Protein AF-A0A2G9TR35-F1 (afdb_monomer_lite)

InterPro domains:
  IPR013057 Amino acid transporter, transmembrane domain [PF01490] (3-102)

Sequence (174 aa):
MGVMYGPVCIMGYLTYHDSIRDSIIPSIQTVWIQQAINILITVHCILTLTIVFNPLNQELEDLFHCPHHFGWQRALIRTVTMLAVAFVAESIPNFGPLLDLFVFGLIGGAAATFSAIVELTSTNFLLPCYVSPFVNKKHPNDNGASVYCCGPYQNLTHNGLINQCVPMPSKPFY

Secondary structure (DSSP, 8-state):
-HHHHHHHHHHHHHHHTT---SSSGGG-S-HHHHHHHHHHHHHHHHHHHHHHHHHHHHHHHHHTT--SS--HHHHHHHHHHHHHHHHHHHH---HHHHHHHHHHHHHHHHHHHHHHHHHHHHS--PPPGGGTTT-----TT-SS------STT----STT-TT---PPPS-S--

Foldseek 3Di:
DCVVVVVVVVVLCVVQVPQDDLDSLVSDPDPVVSVVVVVVVVVVCVVVVVVVVPVVLVVVCVVVVPPPDPDVVSVVSSVVVVVVVVVVVVVPPDPVVVVVVVVVVVVVVVVVVVVVVCVVVVDDPQPPPVCVVPDPDDDPDDPDDAHDQDDPVSADDDPNDGDGHDDDPPPPDD

pLDDT: mean 71.37, std 17.02, range [37.38, 94.0]

Organism: Teladorsagia circumcincta (NCBI:txid45464)

Structure (mmCIF, N/CA/C/O backbone):
data_AF-A0A2G9TR35-F1
#
_entry.id   AF-A0A2G9TR35-F1
#
loop_
_atom_site.group_PDB
_atom_site.id
_atom_site.type_symbol
_atom_site.label_atom_id
_atom_site.label_alt_id
_atom_site.label_comp_id
_atom_site.label_asym_id
_atom_site.label_entity_id
_atom_site.label_seq_id
_atom_site.pdbx_PDB_ins_code
_atom_site.Cartn_x
_atom_site.Cartn_y
_atom_site.Cartn_z
_atom_site.occupancy
_atom_site.B_iso_or_equiv
_atom_site.auth_seq_id
_atom_site.auth_comp_id
_atom_site.auth_asym_id
_atom_site.auth_atom_id
_atom_site.pdbx_PDB_model_num
ATOM 1 N N . MET A 1 1 ? 12.700 10.542 -1.692 1.00 58.53 1 MET A N 1
ATOM 2 C CA . MET A 1 1 ? 12.365 9.725 -2.880 1.00 58.53 1 MET A CA 1
ATOM 3 C C . MET A 1 1 ? 12.900 10.323 -4.182 1.00 58.53 1 MET A C 1
ATOM 5 O O . MET A 1 1 ? 13.649 9.629 -4.851 1.00 58.53 1 MET A O 1
ATOM 9 N N . GLY A 1 2 ? 12.627 11.591 -4.528 1.00 65.50 2 GLY A N 1
ATOM 10 C CA . GLY A 1 2 ? 13.029 12.168 -5.831 1.00 65.50 2 GLY A CA 1
ATOM 11 C C . GLY A 1 2 ? 14.521 12.070 -6.199 1.00 65.50 2 GLY A C 1
ATOM 12 O O . GLY A 1 2 ? 14.847 11.817 -7.353 1.00 65.50 2 GLY A O 1
ATOM 13 N N . VAL A 1 3 ? 15.427 12.165 -5.218 1.00 78.81 3 VAL A N 1
ATOM 14 C CA . VAL A 1 3 ? 16.885 12.073 -5.446 1.00 78.81 3 VAL A CA 1
ATOM 15 C C . VAL A 1 3 ? 17.341 10.661 -5.849 1.00 78.81 3 VAL A C 1
ATOM 17 O O . VAL A 1 3 ? 18.335 10.524 -6.550 1.00 78.81 3 VAL A O 1
ATOM 20 N N . MET A 1 4 ? 16.614 9.609 -5.448 1.00 77.81 4 MET A N 1
ATOM 21 C CA . MET A 1 4 ? 16.954 8.220 -5.801 1.00 77.81 4 MET A CA 1
ATOM 22 C C . MET A 1 4 ? 16.395 7.825 -7.173 1.00 77.81 4 MET A C 1
ATOM 24 O O . MET A 1 4 ? 17.070 7.140 -7.933 1.00 77.81 4 MET A O 1
ATOM 28 N N . TYR A 1 5 ? 15.184 8.280 -7.510 1.00 81.44 5 TYR A N 1
ATOM 29 C CA . TYR A 1 5 ? 14.555 7.958 -8.795 1.00 81.44 5 TYR A CA 1
ATOM 30 C C . TYR A 1 5 ? 15.132 8.780 -9.954 1.00 81.44 5 TYR A C 1
ATOM 32 O O . TYR A 1 5 ? 15.263 8.256 -11.054 1.00 81.44 5 TYR A O 1
ATOM 40 N N . GLY A 1 6 ? 15.539 10.033 -9.712 1.00 84.62 6 GLY A N 1
ATOM 41 C CA . GLY A 1 6 ? 16.059 10.931 -10.750 1.00 84.62 6 GLY A CA 1
ATOM 42 C C . GLY A 1 6 ? 17.203 10.332 -11.582 1.00 84.62 6 GLY A C 1
ATOM 43 O O . GLY A 1 6 ? 17.047 10.204 -12.795 1.00 84.62 6 GLY A O 1
ATOM 44 N N . PRO A 1 7 ? 18.324 9.905 -10.970 1.00 87.38 7 PRO A N 1
ATOM 45 C CA . PRO A 1 7 ? 19.452 9.326 -11.702 1.00 87.38 7 PRO A CA 1
ATOM 46 C C . PRO A 1 7 ? 19.089 8.050 -12.470 1.00 87.38 7 PRO A C 1
ATOM 48 O O . PRO A 1 7 ? 19.545 7.863 -13.594 1.00 87.38 7 PRO A O 1
ATOM 51 N N . VAL A 1 8 ? 18.241 7.191 -11.893 1.00 84.81 8 VAL A N 1
ATOM 52 C CA . VAL A 1 8 ? 17.809 5.929 -12.518 1.00 84.81 8 VAL A CA 1
ATOM 53 C C . VAL A 1 8 ? 16.940 6.199 -13.747 1.00 84.81 8 VAL A C 1
ATOM 55 O O . VAL A 1 8 ? 17.171 5.605 -14.800 1.00 84.81 8 VAL A O 1
ATOM 58 N N . CYS A 1 9 ? 15.993 7.137 -13.649 1.00 82.44 9 CYS A N 1
ATOM 59 C CA . CYS A 1 9 ? 15.143 7.538 -14.770 1.00 82.44 9 CYS A CA 1
ATOM 60 C C . CYS A 1 9 ? 15.951 8.206 -15.890 1.00 82.44 9 CYS A C 1
ATOM 62 O O . CYS A 1 9 ? 15.751 7.882 -17.058 1.00 82.44 9 CYS A O 1
ATOM 64 N N . ILE A 1 10 ? 16.893 9.095 -15.548 1.00 85.75 10 ILE A N 1
ATOM 65 C CA . ILE A 1 10 ? 17.767 9.758 -16.529 1.00 85.75 10 ILE A CA 1
ATOM 66 C C . ILE A 1 10 ? 18.629 8.721 -17.255 1.00 85.75 10 ILE A C 1
ATOM 68 O O . ILE A 1 10 ? 18.684 8.719 -18.483 1.00 85.75 10 ILE A O 1
ATOM 72 N N . MET A 1 11 ? 19.267 7.806 -16.520 1.00 84.38 11 MET A N 1
ATOM 73 C CA . MET A 1 11 ? 20.138 6.794 -17.120 1.00 84.38 11 MET A CA 1
ATOM 74 C C . MET A 1 11 ? 19.355 5.813 -18.003 1.00 84.38 11 MET A C 1
ATOM 76 O O . MET A 1 11 ? 19.823 5.464 -19.085 1.00 84.38 11 MET A O 1
ATOM 80 N N . GLY A 1 12 ? 18.150 5.415 -17.581 1.00 82.88 12 GLY A N 1
ATOM 81 C CA . GLY A 1 12 ? 17.241 4.587 -18.377 1.00 82.88 12 GLY A CA 1
ATOM 82 C C . GLY A 1 12 ? 16.769 5.286 -19.654 1.00 82.88 12 GLY A C 1
ATOM 83 O O . GLY A 1 12 ? 16.770 4.673 -20.719 1.00 82.88 12 GLY A O 1
ATOM 84 N N . TYR A 1 13 ? 16.452 6.583 -19.575 1.00 83.06 13 TYR A N 1
ATOM 85 C CA . TYR A 1 13 ? 16.072 7.380 -20.743 1.00 83.06 13 TYR A CA 1
ATOM 86 C C . TYR A 1 13 ? 17.215 7.499 -21.757 1.00 83.06 13 TYR A C 1
ATOM 88 O O . TYR A 1 13 ? 17.023 7.272 -22.949 1.00 83.06 13 TYR A O 1
ATOM 96 N N . LEU A 1 14 ? 18.430 7.786 -21.283 1.00 86.44 14 LEU A N 1
ATOM 97 C CA . LEU A 1 14 ? 19.604 7.928 -22.148 1.00 86.44 14 LEU A CA 1
ATOM 98 C C . LEU A 1 14 ? 20.013 6.617 -22.836 1.00 86.44 14 LEU A C 1
ATOM 100 O O . LEU A 1 14 ? 20.531 6.661 -23.948 1.00 86.44 14 LEU A O 1
ATOM 104 N N . THR A 1 15 ? 19.797 5.465 -22.194 1.00 83.62 15 THR A N 1
ATOM 105 C CA . THR A 1 15 ? 20.189 4.154 -22.742 1.00 83.62 15 THR A CA 1
ATOM 106 C C . THR A 1 15 ? 19.135 3.523 -23.645 1.00 83.62 15 THR A C 1
ATOM 108 O O . THR A 1 15 ? 19.507 2.845 -24.600 1.00 83.62 15 THR A O 1
ATOM 111 N N . TYR A 1 16 ? 17.844 3.742 -23.378 1.00 77.62 16 TYR A N 1
ATOM 112 C CA . TYR A 1 16 ? 16.756 3.067 -24.095 1.00 77.62 16 TYR A CA 1
ATOM 113 C C . TYR A 1 16 ? 15.899 3.985 -24.975 1.00 77.62 16 TYR A C 1
ATOM 115 O O . TYR A 1 16 ? 15.074 3.446 -25.705 1.00 77.62 16 TYR A O 1
ATOM 123 N N . HIS A 1 17 ? 16.108 5.310 -24.933 1.00 74.31 17 HIS A N 1
ATOM 124 C CA . HIS A 1 17 ? 15.524 6.379 -25.770 1.00 74.31 17 HIS A CA 1
ATOM 125 C C . HIS A 1 17 ? 14.132 6.068 -26.369 1.00 74.31 17 HIS A C 1
ATOM 127 O O . HIS A 1 17 ? 13.125 6.417 -25.762 1.00 74.31 17 HIS A O 1
ATOM 133 N N . ASP A 1 18 ? 14.068 5.365 -27.508 1.00 67.44 18 ASP A N 1
ATOM 134 C CA . ASP A 1 18 ? 12.840 5.099 -28.281 1.00 67.44 18 ASP A CA 1
ATOM 135 C C . ASP A 1 18 ? 12.154 3.745 -27.990 1.00 67.44 18 ASP A C 1
ATOM 137 O O . ASP A 1 18 ? 11.091 3.447 -28.529 1.00 67.44 18 ASP A O 1
ATOM 141 N N . SER A 1 19 ? 12.745 2.888 -27.155 1.00 67.38 19 SER A N 1
ATOM 142 C CA . SER A 1 19 ? 12.227 1.548 -26.808 1.00 67.38 19 SER A CA 1
ATOM 143 C C . SER A 1 19 ? 11.616 1.466 -25.405 1.00 67.38 19 SER A C 1
ATOM 145 O O . SER A 1 19 ? 11.380 0.369 -24.886 1.00 67.38 19 SER A O 1
ATOM 147 N N . ILE A 1 20 ? 11.377 2.608 -24.761 1.00 72.06 20 ILE A N 1
ATOM 148 C CA . ILE A 1 20 ? 10.842 2.682 -23.400 1.00 72.06 20 ILE A CA 1
ATOM 149 C C . ILE A 1 20 ? 9.334 2.435 -23.450 1.00 72.06 20 ILE A C 1
ATOM 151 O O . ILE A 1 20 ? 8.584 3.194 -24.057 1.00 72.06 20 ILE A O 1
ATOM 155 N N . ARG A 1 21 ? 8.887 1.351 -22.815 1.00 69.75 21 ARG A N 1
ATOM 156 C CA . ARG A 1 21 ? 7.464 1.093 -22.556 1.00 69.75 21 ARG A CA 1
ATOM 157 C C . ARG A 1 21 ? 7.080 1.670 -21.192 1.00 69.75 21 ARG A C 1
ATOM 159 O O . ARG A 1 21 ? 7.961 2.022 -20.409 1.00 69.75 21 ARG A O 1
ATOM 166 N N . ASP A 1 22 ? 5.784 1.674 -20.865 1.00 69.56 22 ASP A N 1
ATOM 167 C CA . ASP A 1 22 ? 5.263 2.090 -19.544 1.00 69.56 22 ASP A CA 1
ATOM 168 C C . ASP A 1 22 ? 5.966 1.391 -18.362 1.00 69.56 22 ASP A C 1
ATOM 170 O O . ASP A 1 22 ? 5.970 1.881 -17.237 1.00 69.56 22 ASP A O 1
ATOM 174 N N . SER A 1 23 ? 6.600 0.244 -18.624 1.00 74.31 23 SER A N 1
ATOM 175 C CA . SER A 1 23 ? 7.573 -0.404 -17.747 1.00 74.31 23 SER A CA 1
ATOM 176 C C . SER A 1 23 ? 8.908 -0.612 -18.472 1.00 74.31 23 SER A C 1
ATOM 178 O O . SER A 1 23 ? 8.934 -1.085 -19.606 1.00 74.31 23 SER A O 1
ATOM 180 N N . ILE A 1 24 ? 10.024 -0.337 -17.785 1.00 78.12 24 ILE A N 1
ATOM 181 C CA . ILE A 1 24 ? 11.401 -0.455 -18.321 1.00 78.12 24 ILE A CA 1
ATOM 182 C C . ILE A 1 24 ? 11.890 -1.916 -18.381 1.00 78.12 24 ILE A C 1
ATOM 184 O O . ILE A 1 24 ? 12.732 -2.267 -19.201 1.00 78.12 24 ILE A O 1
ATOM 188 N N . ILE A 1 25 ? 11.344 -2.789 -17.530 1.00 82.12 25 ILE A N 1
ATOM 189 C CA . ILE A 1 25 ? 11.739 -4.201 -17.385 1.00 82.12 25 ILE A CA 1
ATOM 190 C C . ILE A 1 25 ? 11.706 -4.992 -18.714 1.00 82.12 25 ILE A C 1
ATOM 192 O O . ILE A 1 25 ? 12.701 -5.655 -19.006 1.00 82.12 25 ILE A O 1
ATOM 196 N N . PRO A 1 26 ? 10.641 -4.939 -19.546 1.00 79.88 26 PRO A N 1
ATOM 197 C CA . PRO A 1 26 ? 10.608 -5.642 -20.835 1.00 79.88 26 PRO A CA 1
ATOM 198 C C . PRO A 1 26 ? 11.533 -5.049 -21.907 1.00 79.88 26 PRO A C 1
ATOM 200 O O . PRO A 1 26 ? 11.735 -5.686 -22.937 1.00 79.88 26 PRO A O 1
ATOM 203 N N . SER A 1 27 ? 12.077 -3.847 -21.702 1.00 80.31 27 SER A N 1
ATOM 204 C CA . SER A 1 27 ? 13.006 -3.220 -22.650 1.00 80.31 27 SER A CA 1
ATOM 205 C C . SER A 1 27 ? 14.452 -3.699 -22.460 1.00 80.31 27 SER A C 1
ATOM 207 O O . SER A 1 27 ? 15.290 -3.464 -23.327 1.00 80.31 27 SER A O 1
ATOM 209 N N . ILE A 1 28 ? 14.758 -4.403 -21.362 1.00 82.25 28 ILE A N 1
ATOM 210 C CA . ILE A 1 28 ? 16.093 -4.936 -21.068 1.00 82.25 28 ILE A CA 1
ATOM 211 C C . ILE A 1 28 ? 16.386 -6.139 -21.978 1.00 82.25 28 ILE A C 1
ATOM 213 O O . ILE A 1 28 ? 15.738 -7.174 -21.883 1.00 82.25 28 ILE A O 1
ATOM 217 N N . GLN A 1 29 ? 17.416 -6.042 -22.824 1.00 79.19 29 GLN A N 1
ATOM 218 C CA . GLN A 1 29 ? 17.774 -7.104 -23.783 1.00 79.19 29 GLN A CA 1
ATOM 219 C C . GLN A 1 29 ? 18.286 -8.409 -23.138 1.00 79.19 29 GLN A C 1
ATOM 221 O O . GLN A 1 29 ? 18.340 -9.448 -23.796 1.00 79.19 29 GLN A O 1
ATOM 226 N N . THR A 1 30 ? 18.700 -8.382 -21.869 1.00 85.81 30 THR A N 1
ATOM 227 C CA . THR A 1 30 ? 19.299 -9.535 -21.180 1.00 85.81 30 THR A CA 1
ATOM 228 C C . THR A 1 30 ? 18.260 -10.330 -20.386 1.00 85.81 30 THR A C 1
ATOM 230 O O . THR A 1 30 ? 17.824 -9.935 -19.305 1.00 85.81 30 THR A O 1
ATOM 233 N N . VAL A 1 31 ? 17.922 -11.518 -20.895 1.00 88.38 31 VAL A N 1
ATOM 234 C CA . VAL A 1 31 ? 16.863 -12.384 -20.340 1.00 88.38 31 VAL A CA 1
ATOM 235 C C . VAL A 1 31 ? 17.115 -12.767 -18.875 1.00 88.38 31 VAL A C 1
ATOM 237 O O . VAL A 1 31 ? 16.206 -12.701 -18.052 1.00 88.38 31 VAL A O 1
ATOM 240 N N . TRP A 1 32 ? 18.357 -13.100 -18.511 1.00 89.00 32 TRP A N 1
ATOM 241 C CA . TRP A 1 32 ? 18.710 -13.490 -17.137 1.00 89.00 32 TRP A CA 1
ATOM 242 C C . TRP A 1 32 ? 18.486 -12.366 -16.121 1.00 89.00 32 TRP A C 1
ATOM 244 O O . TRP A 1 32 ? 18.003 -12.614 -15.017 1.00 89.00 32 TRP A O 1
ATOM 254 N N . ILE A 1 33 ? 18.809 -11.128 -16.507 1.00 87.19 33 ILE A N 1
ATOM 255 C CA . ILE A 1 33 ? 18.644 -9.951 -15.650 1.00 87.19 33 ILE A CA 1
ATOM 256 C C . ILE A 1 33 ? 17.157 -9.622 -15.519 1.00 87.19 33 ILE A C 1
ATOM 258 O O . ILE A 1 33 ? 16.673 -9.416 -14.409 1.00 87.19 33 ILE A O 1
ATOM 262 N N . GLN A 1 34 ? 16.413 -9.659 -16.627 1.00 87.31 34 GLN A N 1
ATOM 263 C CA . GLN A 1 34 ? 14.968 -9.443 -16.620 1.00 87.31 34 GLN A CA 1
ATOM 264 C C . GLN A 1 34 ? 14.245 -10.451 -15.715 1.00 87.31 34 GLN A C 1
ATOM 266 O O . GLN A 1 34 ? 13.392 -10.071 -14.912 1.00 87.31 34 GLN A O 1
ATOM 271 N N . GLN A 1 35 ? 14.604 -11.731 -15.802 1.00 90.75 35 GLN A N 1
ATOM 272 C CA . GLN A 1 35 ? 13.964 -12.790 -15.027 1.00 90.75 35 GLN A CA 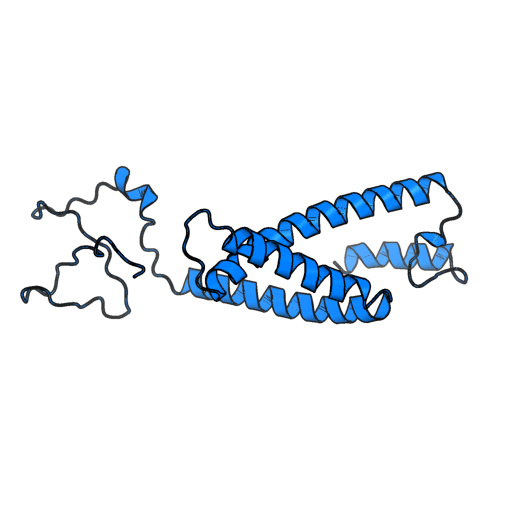1
ATOM 273 C C . GLN A 1 35 ? 14.300 -12.692 -13.533 1.00 90.75 35 GLN A C 1
ATOM 275 O O . GLN A 1 35 ? 13.409 -12.839 -12.697 1.00 90.75 35 GLN A O 1
ATOM 280 N N . ALA A 1 36 ? 15.547 -12.353 -13.188 1.00 93.19 36 ALA A N 1
ATOM 281 C CA . ALA A 1 36 ? 15.947 -12.100 -11.805 1.00 93.19 36 ALA A CA 1
ATOM 282 C C . ALA A 1 36 ? 15.205 -10.898 -11.195 1.00 93.19 36 ALA A C 1
ATOM 284 O O . ALA A 1 36 ? 14.698 -10.992 -10.077 1.00 93.19 36 ALA A O 1
ATOM 285 N N . ILE A 1 37 ? 15.087 -9.793 -11.941 1.00 92.00 37 ILE A N 1
ATOM 286 C CA . ILE A 1 37 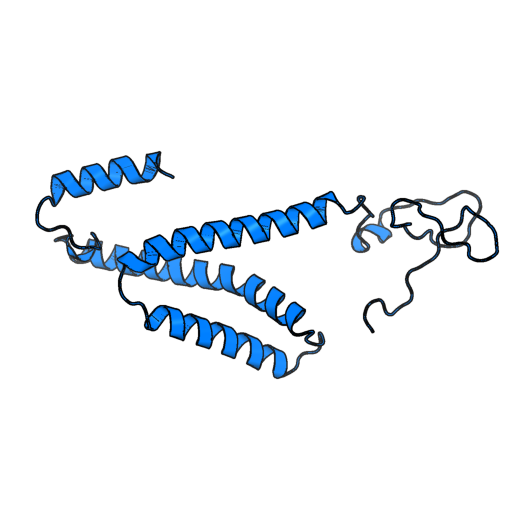? 14.348 -8.598 -11.507 1.00 92.00 37 ILE A CA 1
ATOM 287 C C . ILE A 1 37 ? 12.870 -8.929 -11.295 1.00 92.00 37 ILE A C 1
ATOM 289 O O . ILE A 1 37 ? 12.305 -8.559 -10.268 1.00 92.00 37 ILE A O 1
ATOM 293 N N . ASN A 1 38 ? 12.250 -9.657 -12.228 1.00 89.69 38 ASN A N 1
ATOM 294 C CA . ASN A 1 38 ? 10.835 -10.001 -12.127 1.00 89.69 38 ASN A CA 1
ATOM 295 C C . ASN A 1 38 ? 10.550 -10.886 -10.899 1.00 89.69 38 ASN A C 1
ATOM 297 O O . ASN A 1 38 ? 9.587 -10.644 -10.173 1.00 89.69 38 ASN A O 1
ATOM 301 N N . ILE A 1 39 ? 11.423 -11.857 -10.603 1.00 93.69 39 ILE A N 1
ATOM 302 C CA . ILE A 1 39 ? 11.317 -12.692 -9.394 1.00 93.69 39 ILE A CA 1
ATOM 303 C C . ILE A 1 39 ? 11.484 -11.839 -8.132 1.00 93.69 39 ILE A C 1
ATOM 305 O O . ILE A 1 39 ? 10.675 -11.945 -7.212 1.00 93.69 39 ILE A O 1
ATOM 309 N N . LEU A 1 40 ? 12.500 -10.974 -8.086 1.00 93.00 40 LEU A N 1
ATOM 310 C CA . LEU A 1 40 ? 12.782 -10.145 -6.915 1.00 93.00 40 LEU A CA 1
ATOM 311 C C . LEU A 1 40 ? 11.633 -9.177 -6.601 1.00 93.00 40 LEU A C 1
ATOM 313 O O . LEU A 1 40 ? 11.219 -9.075 -5.447 1.00 93.00 40 LEU A O 1
ATOM 317 N N . ILE A 1 41 ? 11.093 -8.500 -7.620 1.00 91.12 41 ILE A N 1
ATOM 318 C CA . ILE A 1 41 ? 9.940 -7.603 -7.468 1.00 91.12 41 ILE A CA 1
ATOM 319 C C . ILE A 1 41 ? 8.710 -8.397 -7.024 1.00 91.12 41 ILE A C 1
ATOM 321 O O . ILE A 1 41 ? 8.019 -7.974 -6.105 1.00 91.12 41 ILE A O 1
ATOM 325 N N . THR A 1 42 ? 8.476 -9.578 -7.602 1.00 90.50 42 THR A N 1
ATOM 326 C CA . THR A 1 42 ? 7.358 -10.446 -7.204 1.00 90.50 42 THR A CA 1
ATOM 327 C C . THR A 1 42 ? 7.447 -10.826 -5.724 1.00 90.50 42 THR A C 1
ATOM 329 O O . THR A 1 42 ? 6.477 -10.665 -4.985 1.00 90.50 42 THR A O 1
ATOM 332 N N . VAL A 1 43 ? 8.620 -11.265 -5.257 1.00 94.00 43 VAL A N 1
ATOM 333 C CA . VAL A 1 43 ? 8.847 -11.607 -3.842 1.00 94.00 43 VAL A CA 1
ATOM 334 C C . VAL A 1 43 ? 8.650 -10.388 -2.937 1.00 94.00 43 VAL A C 1
ATOM 336 O O . VAL A 1 43 ? 7.979 -10.490 -1.909 1.00 94.00 43 VAL A O 1
ATOM 339 N N . HIS A 1 44 ? 9.188 -9.229 -3.328 1.00 91.12 44 HIS A N 1
ATOM 340 C CA . HIS A 1 44 ? 9.000 -7.974 -2.602 1.00 91.12 44 HIS A CA 1
ATOM 341 C C . HIS A 1 44 ? 7.514 -7.608 -2.475 1.00 91.12 44 HIS A C 1
ATOM 343 O O . HIS A 1 44 ? 7.045 -7.323 -1.375 1.00 91.12 44 HIS A O 1
ATOM 349 N N . CYS A 1 45 ? 6.762 -7.655 -3.576 1.00 87.88 45 CYS A N 1
ATOM 350 C CA . CYS A 1 45 ? 5.340 -7.332 -3.587 1.00 87.88 45 CYS A CA 1
ATOM 351 C C . CYS A 1 45 ? 4.528 -8.295 -2.715 1.00 87.88 45 CYS A C 1
ATOM 353 O O . CYS A 1 45 ? 3.697 -7.832 -1.941 1.00 87.88 45 CYS A O 1
ATOM 355 N N . ILE A 1 46 ? 4.792 -9.605 -2.762 1.00 89.12 46 ILE A N 1
ATOM 356 C CA . ILE A 1 46 ? 4.099 -10.591 -1.913 1.00 89.12 46 ILE A CA 1
ATOM 357 C C . ILE A 1 46 ? 4.316 -10.284 -0.425 1.00 89.12 46 ILE A C 1
ATOM 359 O O . ILE A 1 46 ? 3.361 -10.274 0.359 1.00 89.12 46 ILE A O 1
ATOM 363 N N . LEU A 1 47 ? 5.563 -10.005 -0.032 1.00 89.69 47 LEU A N 1
ATOM 364 C CA . LEU A 1 47 ? 5.899 -9.683 1.353 1.00 89.69 47 LEU A CA 1
ATOM 365 C C . LEU A 1 47 ? 5.220 -8.384 1.805 1.00 89.69 47 LEU A C 1
ATOM 367 O O . LEU A 1 47 ? 4.568 -8.359 2.850 1.00 89.69 47 LEU A O 1
ATOM 371 N N . THR A 1 48 ? 5.339 -7.321 1.010 1.00 88.75 48 THR A N 1
ATOM 372 C CA . THR A 1 48 ? 4.771 -6.010 1.341 1.00 88.75 48 THR A CA 1
ATOM 373 C C . THR A 1 48 ? 3.246 -6.066 1.415 1.00 88.75 48 THR A C 1
ATOM 375 O O . THR A 1 48 ? 2.674 -5.554 2.374 1.00 88.75 48 THR A O 1
ATOM 378 N N . LEU A 1 49 ? 2.580 -6.737 0.469 1.00 86.38 49 LEU A N 1
ATOM 379 C CA . LEU A 1 49 ? 1.124 -6.907 0.499 1.00 86.38 49 LEU A CA 1
ATOM 380 C C . LEU A 1 49 ? 0.684 -7.628 1.778 1.00 86.38 49 LEU A C 1
ATOM 382 O O . LEU A 1 49 ? -0.222 -7.162 2.462 1.00 86.38 49 LEU A O 1
ATOM 386 N N . THR A 1 50 ? 1.369 -8.707 2.164 1.00 85.81 50 THR A N 1
ATOM 387 C CA . THR A 1 50 ? 1.045 -9.456 3.391 1.00 85.81 50 THR A CA 1
ATOM 388 C C . THR A 1 50 ? 1.142 -8.581 4.647 1.00 85.81 50 THR A C 1
ATOM 390 O O . THR A 1 50 ? 0.264 -8.634 5.509 1.00 85.81 50 THR A O 1
ATOM 393 N N . ILE A 1 51 ? 2.183 -7.746 4.745 1.00 89.62 51 ILE A N 1
ATOM 394 C CA . ILE A 1 51 ? 2.383 -6.832 5.881 1.00 89.62 51 ILE A CA 1
ATOM 395 C C . ILE A 1 51 ? 1.307 -5.745 5.915 1.00 89.62 51 ILE A C 1
ATOM 397 O O . ILE A 1 51 ? 0.802 -5.434 6.989 1.00 89.62 51 ILE A O 1
ATOM 401 N N . VAL A 1 52 ? 0.945 -5.185 4.759 1.00 86.00 52 VAL A N 1
ATOM 402 C CA . VAL A 1 52 ? -0.034 -4.091 4.661 1.00 86.00 52 VAL A CA 1
ATOM 403 C C . VAL A 1 52 ? -1.457 -4.577 4.938 1.00 86.00 52 VAL A C 1
ATOM 405 O O . VAL A 1 52 ? -2.221 -3.883 5.605 1.00 86.00 52 VAL A O 1
ATOM 408 N N . PHE A 1 53 ? -1.823 -5.778 4.489 1.00 85.00 53 PHE A N 1
ATOM 409 C CA . PHE A 1 53 ? -3.171 -6.303 4.715 1.00 85.00 53 PHE A CA 1
ATOM 410 C C . PHE A 1 53 ? -3.430 -6.768 6.146 1.00 85.00 53 PHE A C 1
ATOM 412 O O . PHE A 1 53 ? -4.585 -6.796 6.567 1.00 85.00 53 PHE A O 1
ATOM 419 N N . ASN A 1 54 ? -2.396 -7.146 6.900 1.00 86.56 54 ASN A N 1
ATOM 420 C CA . ASN A 1 54 ? -2.568 -7.613 8.274 1.00 86.56 54 ASN A CA 1
ATOM 421 C C . ASN A 1 54 ? -3.268 -6.583 9.194 1.00 86.56 54 ASN A C 1
ATOM 423 O O . ASN A 1 54 ? -4.299 -6.943 9.763 1.00 86.56 54 ASN A O 1
ATOM 427 N N . PRO A 1 55 ? -2.798 -5.324 9.318 1.00 84.50 55 PRO A N 1
ATOM 428 C CA . PRO A 1 55 ? -3.498 -4.299 10.096 1.00 84.50 55 PRO A CA 1
ATOM 429 C C . PRO A 1 55 ? -4.837 -3.896 9.467 1.00 84.50 55 PRO A C 1
ATOM 431 O O . PRO A 1 55 ? -5.796 -3.641 10.182 1.00 84.50 55 PRO A O 1
ATOM 434 N N . LEU A 1 56 ? -4.946 -3.916 8.137 1.00 84.81 56 LEU A N 1
ATOM 435 C CA . LEU A 1 56 ? -6.178 -3.563 7.422 1.00 84.81 56 LEU A CA 1
ATOM 436 C C . LEU A 1 56 ? -7.323 -4.539 7.746 1.00 84.81 56 LEU A C 1
ATOM 438 O O . LEU A 1 56 ? -8.465 -4.137 7.952 1.00 84.81 56 LEU A O 1
ATOM 442 N N . ASN A 1 57 ? -7.005 -5.829 7.868 1.00 86.00 57 ASN A N 1
ATOM 443 C CA . ASN A 1 57 ? -7.959 -6.827 8.339 1.00 86.00 57 ASN A CA 1
ATOM 444 C C . ASN A 1 57 ? -8.306 -6.665 9.824 1.00 86.00 57 ASN A C 1
ATOM 446 O O . ASN A 1 57 ? -9.417 -7.013 10.203 1.00 86.00 57 ASN A O 1
ATOM 450 N N . GLN A 1 58 ? -7.398 -6.149 10.656 1.00 83.69 58 GLN A N 1
ATOM 451 C CA . GLN A 1 58 ? -7.679 -5.876 12.071 1.00 83.69 58 GLN A CA 1
ATOM 452 C C . GLN A 1 58 ? -8.635 -4.686 12.224 1.00 83.69 58 GLN A C 1
ATOM 454 O O . GLN A 1 58 ? -9.651 -4.817 12.894 1.00 83.69 58 GLN A O 1
ATOM 459 N N . GLU A 1 59 ? -8.390 -3.594 11.500 1.00 83.44 59 GLU A N 1
ATOM 460 C CA . GLU A 1 59 ? -9.282 -2.426 11.427 1.00 83.44 59 GLU A CA 1
ATOM 461 C C . GLU A 1 59 ? -10.695 -2.801 10.958 1.00 83.44 59 GLU A C 1
ATOM 463 O O . GLU A 1 59 ? -11.693 -2.350 11.515 1.00 83.44 59 GLU A O 1
ATOM 468 N N . LEU A 1 60 ? -10.806 -3.665 9.944 1.00 82.62 60 LEU A N 1
ATOM 469 C CA . LEU A 1 60 ? -12.110 -4.125 9.463 1.00 82.62 60 LEU A CA 1
ATOM 470 C C . LEU A 1 60 ? -12.804 -5.059 10.460 1.00 82.62 60 LEU A C 1
ATOM 472 O O . LEU A 1 60 ? -14.022 -4.993 10.605 1.00 82.62 60 LEU A O 1
ATOM 476 N N . GLU A 1 61 ? -12.062 -5.915 11.163 1.00 80.31 61 GLU A N 1
ATOM 477 C CA . GLU A 1 61 ? -12.622 -6.729 12.247 1.00 80.31 61 GLU A CA 1
ATOM 478 C C . GLU A 1 61 ? -13.185 -5.857 13.384 1.00 80.31 61 GLU A C 1
ATOM 480 O O . GLU A 1 61 ? -14.248 -6.187 13.921 1.00 80.31 61 GLU A O 1
ATOM 485 N N . ASP A 1 62 ? -12.528 -4.734 13.688 1.00 78.94 62 ASP A N 1
ATOM 486 C CA . ASP A 1 62 ? -12.988 -3.756 14.676 1.00 78.94 62 ASP A CA 1
ATOM 487 C C . ASP A 1 62 ? -14.199 -2.957 14.161 1.00 78.94 62 ASP A C 1
ATOM 489 O O . ASP A 1 62 ? -15.199 -2.826 14.871 1.00 78.94 62 ASP A O 1
ATOM 493 N N . LEU A 1 63 ? -14.193 -2.521 12.895 1.00 80.88 63 LEU A N 1
ATOM 494 C CA . LEU A 1 63 ? -15.322 -1.814 12.273 1.00 80.88 63 LEU A CA 1
ATOM 495 C C . LEU A 1 63 ? -16.601 -2.668 12.250 1.00 80.88 63 LEU A C 1
ATOM 497 O O . LEU A 1 63 ? -17.696 -2.178 12.541 1.00 80.88 63 LEU A O 1
ATOM 501 N N . PHE A 1 64 ? -16.470 -3.961 11.939 1.00 78.50 64 PHE A N 1
ATOM 502 C CA . PHE A 1 64 ? -17.582 -4.916 11.929 1.00 78.50 64 PHE A CA 1
ATOM 503 C C . PHE A 1 64 ? -17.913 -5.493 13.320 1.00 78.50 64 PHE A C 1
ATOM 505 O O . PHE A 1 64 ? -18.735 -6.408 13.403 1.00 78.50 64 PHE A O 1
ATOM 512 N N . HIS A 1 65 ? -17.322 -4.958 14.403 1.00 68.19 65 HIS A N 1
ATOM 513 C CA . HIS A 1 65 ? -17.543 -5.379 15.794 1.00 68.19 65 HIS A CA 1
ATOM 514 C C . HIS A 1 65 ? -17.472 -6.905 15.966 1.00 68.19 65 HIS A C 1
ATOM 516 O O . HIS A 1 65 ? -18.367 -7.542 16.532 1.00 68.19 65 HIS A O 1
ATOM 522 N N . CYS A 1 66 ? -16.420 -7.526 15.428 1.00 63.72 66 CYS A N 1
ATOM 523 C CA . CYS A 1 66 ? -16.307 -8.975 15.447 1.00 63.72 66 CYS A CA 1
ATOM 524 C C . CYS A 1 66 ? -15.938 -9.463 16.864 1.00 63.72 66 CYS A C 1
ATOM 526 O O . CYS A 1 66 ? -14.897 -9.080 17.409 1.00 63.72 66 CYS A O 1
ATOM 528 N N . PRO A 1 67 ? -16.747 -10.337 17.489 1.00 58.91 67 PRO A N 1
ATOM 529 C CA . PRO A 1 67 ? -16.443 -10.845 18.819 1.00 58.91 67 PRO A CA 1
ATOM 530 C C . PRO A 1 67 ? -15.149 -11.675 18.779 1.00 58.91 67 PRO A C 1
ATOM 532 O O . PRO A 1 67 ? -14.984 -12.550 17.934 1.00 58.91 67 PRO A O 1
ATOM 535 N N . HIS A 1 68 ? -14.233 -11.404 19.712 1.00 57.53 68 HIS A N 1
ATOM 536 C CA . HIS A 1 68 ? -12.853 -11.923 19.776 1.00 57.53 68 HIS A CA 1
ATOM 537 C C . HIS A 1 68 ? -12.703 -13.453 19.995 1.00 57.53 68 HIS A C 1
ATOM 539 O O . HIS A 1 68 ? -11.631 -13.929 20.371 1.00 57.53 68 HIS A O 1
ATOM 545 N N . HIS A 1 69 ? -13.749 -14.252 19.764 1.00 63.47 69 HIS A N 1
ATOM 546 C CA . HIS A 1 69 ? -13.665 -15.713 19.775 1.00 63.47 69 HIS A CA 1
ATOM 547 C C . HIS A 1 69 ? -13.261 -16.251 18.392 1.00 63.47 69 HIS A C 1
ATOM 549 O O . HIS A 1 69 ? -13.540 -15.635 17.366 1.00 63.47 69 HIS A O 1
ATOM 555 N N . PHE A 1 70 ? -12.595 -17.411 18.347 1.00 58.84 70 PHE A N 1
ATOM 556 C CA . PHE A 1 70 ? -12.232 -18.098 17.099 1.00 58.84 70 PHE A CA 1
ATOM 557 C C . PHE A 1 70 ? -13.497 -18.576 16.363 1.00 58.84 70 PHE A C 1
ATOM 559 O O . PHE A 1 70 ? -13.934 -19.714 16.511 1.00 58.84 70 PHE A O 1
ATOM 566 N N . GLY A 1 71 ? -14.116 -17.676 15.603 1.00 68.62 71 GLY A N 1
ATOM 567 C CA . GLY A 1 71 ? -15.293 -17.939 14.786 1.00 68.62 71 GLY A CA 1
ATOM 568 C C . GLY A 1 71 ? -14.960 -17.982 13.297 1.00 68.62 71 GLY A C 1
ATOM 569 O O . GLY A 1 71 ? -14.082 -17.266 12.813 1.00 68.62 71 GLY A O 1
ATOM 570 N N . TRP A 1 72 ? -15.732 -18.768 12.544 1.00 74.88 72 TRP A N 1
ATOM 571 C CA . TRP A 1 72 ? -15.736 -18.769 11.074 1.00 74.88 72 TRP A CA 1
ATOM 572 C C . TRP A 1 72 ? -15.967 -17.370 10.471 1.00 74.88 72 TRP A C 1
ATOM 574 O O . TRP A 1 72 ? -15.516 -17.091 9.364 1.00 74.88 72 TRP A O 1
ATOM 584 N N . GLN A 1 73 ? -16.596 -16.467 11.229 1.00 77.25 73 GLN A N 1
ATOM 585 C CA . GLN A 1 73 ? -16.806 -15.062 10.878 1.00 77.25 73 GLN A CA 1
ATOM 586 C C . GLN A 1 73 ? -15.493 -14.312 10.593 1.00 77.25 73 GLN A C 1
ATOM 588 O O . GLN A 1 73 ? -15.419 -13.575 9.613 1.00 77.25 73 GLN A O 1
ATOM 593 N N . ARG A 1 74 ? -14.424 -14.558 11.368 1.00 80.94 74 ARG A N 1
ATOM 594 C CA . ARG A 1 74 ? -13.103 -13.947 11.130 1.00 80.94 74 ARG A CA 1
ATOM 595 C C . ARG A 1 74 ? -12.480 -14.439 9.821 1.00 80.94 74 ARG A C 1
ATOM 597 O O . ARG A 1 74 ? -11.894 -13.650 9.086 1.00 80.94 74 ARG A O 1
ATOM 604 N N . ALA A 1 75 ? -12.620 -15.731 9.513 1.00 83.94 75 ALA A N 1
ATOM 605 C CA . ALA A 1 75 ? -12.138 -16.285 8.249 1.00 83.94 75 ALA A CA 1
ATOM 606 C C . ALA A 1 75 ? -12.891 -15.671 7.060 1.00 83.94 75 ALA A C 1
ATOM 608 O O . ALA A 1 75 ? -12.253 -15.246 6.102 1.00 83.94 75 ALA A O 1
ATOM 609 N N . LEU A 1 76 ? -14.219 -15.539 7.171 1.00 86.50 76 LEU A N 1
ATOM 610 C CA . LEU A 1 76 ? -15.068 -14.950 6.136 1.00 86.50 76 LEU A CA 1
ATOM 611 C C . LEU A 1 76 ? -14.673 -13.495 5.850 1.00 86.50 76 LEU A C 1
ATOM 613 O O . LEU A 1 76 ? -14.408 -13.173 4.693 1.00 86.50 76 LEU A O 1
ATOM 617 N N . ILE A 1 77 ? -14.538 -12.653 6.883 1.00 84.12 77 ILE A N 1
ATOM 618 C CA . ILE A 1 77 ? -14.137 -11.242 6.729 1.00 84.12 77 ILE A CA 1
ATOM 619 C C . ILE A 1 77 ? -12.792 -11.144 6.001 1.00 84.12 77 ILE A C 1
ATOM 621 O O . ILE A 1 77 ? -12.706 -10.476 4.977 1.00 84.12 77 ILE A O 1
ATOM 625 N N . ARG A 1 78 ? -11.769 -11.887 6.441 1.00 87.00 78 ARG A N 1
ATOM 626 C CA . ARG A 1 78 ? -10.434 -11.858 5.815 1.00 87.00 78 ARG A CA 1
ATOM 627 C C . ARG A 1 78 ? -10.418 -12.367 4.379 1.00 87.00 78 ARG A C 1
ATOM 629 O O . ARG A 1 78 ? -9.659 -11.866 3.555 1.00 87.00 78 ARG A O 1
ATOM 636 N N . THR A 1 79 ? -11.221 -13.385 4.073 1.00 89.94 79 THR A N 1
ATOM 637 C CA . THR A 1 79 ? -11.334 -13.874 2.696 1.00 89.94 79 THR A CA 1
ATOM 638 C C . THR A 1 79 ? -12.056 -12.874 1.806 1.00 89.94 79 THR A C 1
ATOM 640 O O . THR A 1 79 ? -11.594 -12.629 0.700 1.00 89.94 79 THR A O 1
ATOM 643 N N . VAL A 1 80 ? -13.131 -12.240 2.284 1.00 90.38 80 VAL A N 1
ATOM 644 C CA . VAL A 1 80 ? -13.888 -11.245 1.513 1.00 90.38 80 VAL A CA 1
ATOM 645 C C . VAL A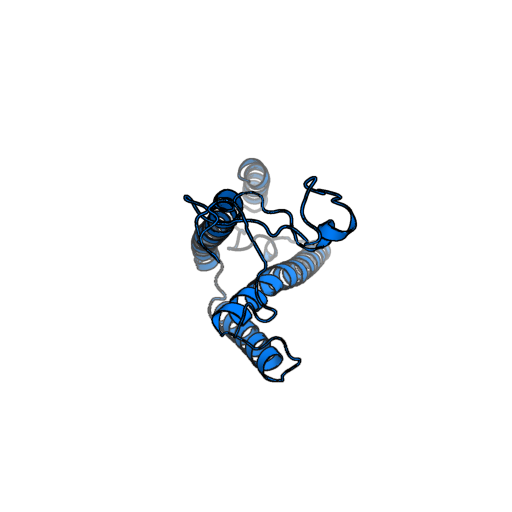 1 80 ? -13.045 -10.005 1.233 1.00 90.38 80 VAL A C 1
ATOM 647 O O . VAL A 1 80 ? -13.068 -9.508 0.110 1.00 90.38 80 VAL A O 1
ATOM 650 N N . THR A 1 81 ? -12.260 -9.531 2.202 1.00 88.06 81 THR A N 1
ATOM 651 C CA . THR A 1 81 ? -11.395 -8.357 2.019 1.00 88.06 81 THR A CA 1
ATOM 652 C C . THR A 1 81 ? -10.293 -8.617 1.001 1.00 88.06 81 THR A C 1
ATOM 654 O O . THR A 1 81 ? -10.124 -7.827 0.075 1.00 88.06 81 THR A O 1
ATOM 657 N N . MET A 1 82 ? -9.600 -9.755 1.097 1.00 88.00 82 MET A N 1
ATOM 658 C CA . MET A 1 82 ? -8.582 -10.141 0.114 1.00 88.00 82 MET A CA 1
ATOM 659 C C . MET A 1 82 ? -9.174 -10.319 -1.287 1.00 88.00 82 MET A C 1
ATOM 661 O O . MET A 1 82 ? -8.555 -9.911 -2.266 1.00 88.00 82 MET A O 1
ATOM 665 N N . LEU A 1 83 ? -10.379 -10.885 -1.395 1.00 89.69 83 LEU A N 1
ATOM 666 C CA . LEU A 1 83 ? -11.043 -11.138 -2.676 1.00 89.69 83 LEU A CA 1
ATOM 667 C C . LEU A 1 83 ? -11.549 -9.841 -3.322 1.00 89.69 83 LEU A C 1
ATOM 669 O O . LEU A 1 83 ? -11.384 -9.654 -4.524 1.00 89.69 83 LEU A O 1
ATOM 673 N N . ALA A 1 84 ? -12.083 -8.911 -2.527 1.00 87.69 84 ALA A N 1
ATOM 674 C CA . ALA A 1 84 ? -12.456 -7.578 -2.992 1.00 87.69 84 ALA A CA 1
ATOM 675 C C . ALA A 1 84 ? -11.236 -6.793 -3.493 1.00 87.69 84 ALA A C 1
ATOM 677 O O . ALA A 1 84 ? -11.291 -6.171 -4.553 1.00 87.69 84 ALA A O 1
ATOM 678 N N . VAL A 1 85 ? -10.114 -6.853 -2.770 1.00 84.69 85 VAL A N 1
ATOM 679 C CA . VAL A 1 85 ? -8.896 -6.147 -3.183 1.00 84.69 85 VAL A CA 1
ATOM 680 C C . VAL A 1 85 ? -8.259 -6.796 -4.411 1.00 84.69 85 VAL A C 1
ATOM 682 O O . VAL A 1 85 ? -7.844 -6.078 -5.317 1.00 84.69 85 VAL A O 1
ATOM 685 N N . ALA A 1 86 ? -8.240 -8.129 -4.496 1.00 86.69 86 ALA A N 1
ATOM 686 C CA . ALA A 1 86 ? -7.783 -8.841 -5.688 1.00 86.69 86 ALA A CA 1
ATOM 687 C C . ALA A 1 86 ? -8.632 -8.491 -6.921 1.00 86.69 86 ALA A C 1
ATOM 689 O O . ALA A 1 86 ? -8.077 -8.224 -7.981 1.00 86.69 86 ALA A O 1
ATOM 690 N N . PHE A 1 87 ? -9.958 -8.401 -6.768 1.00 89.12 87 PHE A N 1
ATOM 691 C CA . PHE A 1 87 ? -10.860 -7.991 -7.846 1.00 89.12 87 PHE A CA 1
ATOM 692 C C . PHE A 1 87 ? -10.542 -6.579 -8.358 1.00 89.12 87 PHE A C 1
ATOM 694 O O . PHE A 1 87 ? -10.443 -6.366 -9.566 1.00 89.12 87 PHE A O 1
ATOM 701 N N . VAL A 1 88 ? -10.317 -5.620 -7.453 1.00 84.75 88 VAL A N 1
ATOM 702 C CA . VAL A 1 88 ? -9.917 -4.256 -7.834 1.00 84.75 88 VAL A CA 1
ATOM 703 C C . VAL A 1 88 ? -8.546 -4.259 -8.519 1.00 84.75 88 VAL A C 1
ATOM 705 O O . VAL A 1 88 ? -8.392 -3.633 -9.567 1.00 84.75 88 VAL A O 1
ATOM 708 N N . ALA A 1 89 ? -7.574 -5.000 -7.980 1.00 80.69 89 ALA A N 1
ATOM 709 C CA . ALA A 1 89 ? -6.225 -5.092 -8.536 1.00 80.69 89 ALA A CA 1
ATOM 710 C C . ALA A 1 89 ? -6.200 -5.715 -9.944 1.00 80.69 89 ALA A C 1
ATOM 712 O O . ALA A 1 89 ? -5.473 -5.237 -10.810 1.00 80.69 89 ALA A O 1
ATOM 713 N N . GLU A 1 90 ? -7.010 -6.744 -10.194 1.00 84.56 90 GLU A N 1
ATOM 714 C CA . GLU A 1 90 ? -7.098 -7.404 -11.501 1.00 84.56 90 GLU A CA 1
ATOM 715 C C . GLU A 1 90 ? -7.910 -6.579 -12.515 1.00 84.56 90 GLU A C 1
ATOM 717 O O . GLU A 1 90 ? -7.618 -6.595 -13.711 1.00 84.56 90 GLU A O 1
ATOM 722 N N . SER A 1 91 ? -8.885 -5.791 -12.047 1.00 85.75 91 SER A N 1
ATOM 723 C CA . SER A 1 91 ? -9.713 -4.937 -12.910 1.00 85.75 91 SER A CA 1
ATOM 724 C C . SER A 1 91 ? -8.960 -3.760 -13.547 1.00 85.75 91 SER A C 1
ATOM 726 O O . SER A 1 91 ? -9.408 -3.229 -14.565 1.00 85.75 91 SER A O 1
ATOM 728 N N . ILE A 1 92 ? -7.807 -3.361 -12.994 1.00 78.81 92 ILE A N 1
ATOM 729 C CA . ILE A 1 92 ? -7.011 -2.220 -13.473 1.00 78.81 92 ILE A CA 1
ATOM 730 C C . ILE A 1 92 ? -5.580 -2.684 -13.810 1.00 78.81 92 ILE A C 1
ATOM 732 O O . ILE A 1 92 ? -4.648 -2.445 -13.045 1.00 78.81 92 ILE A O 1
ATOM 736 N N . PRO A 1 93 ? -5.363 -3.313 -14.982 1.00 70.44 93 PRO A N 1
ATOM 737 C CA . PRO A 1 93 ? -4.045 -3.811 -15.388 1.00 70.44 93 PRO A CA 1
ATOM 738 C C . PRO A 1 93 ? -3.121 -2.727 -15.978 1.00 70.44 93 PRO A C 1
ATOM 740 O O . PRO A 1 93 ? -2.002 -3.030 -16.387 1.00 70.44 93 PRO A O 1
ATOM 743 N N . ASN A 1 94 ? -3.575 -1.471 -16.075 1.00 73.12 94 ASN A N 1
ATOM 744 C CA . ASN A 1 94 ? -2.819 -0.385 -16.706 1.00 73.12 94 ASN A CA 1
ATOM 745 C C . ASN A 1 94 ? -1.997 0.406 -15.677 1.00 73.12 94 ASN A C 1
ATOM 747 O O . ASN A 1 94 ? -2.523 0.847 -14.657 1.00 73.12 94 ASN A O 1
ATOM 751 N N . PHE A 1 95 ? -0.721 0.658 -15.986 1.00 65.75 95 PHE A N 1
ATOM 752 C CA . PHE A 1 95 ? 0.219 1.341 -15.086 1.00 65.75 95 PHE A CA 1
ATOM 753 C C . PHE A 1 95 ? -0.072 2.837 -14.868 1.00 65.75 95 PHE A C 1
ATOM 755 O O . PHE A 1 95 ? 0.302 3.381 -13.834 1.00 65.75 95 PHE A O 1
ATOM 762 N N . GLY A 1 96 ? -0.768 3.505 -15.795 1.00 71.62 96 GLY A N 1
ATOM 763 C CA . GLY A 1 96 ? -1.130 4.925 -15.664 1.00 71.62 96 GLY A CA 1
ATOM 764 C C . GLY A 1 96 ? -2.034 5.212 -14.453 1.00 71.62 96 GLY A C 1
ATOM 765 O O . GLY A 1 96 ? -1.651 5.996 -13.586 1.00 71.62 96 GLY A O 1
ATOM 766 N N . PRO A 1 97 ? -3.190 4.536 -14.331 1.00 71.44 97 PRO A N 1
ATOM 767 C CA . PRO A 1 97 ? -4.060 4.633 -13.156 1.00 71.44 97 PRO A CA 1
ATOM 768 C C . PRO A 1 97 ? -3.394 4.281 -11.814 1.00 71.44 97 PRO A C 1
ATOM 770 O O . PRO A 1 97 ? -3.819 4.782 -10.775 1.00 71.44 97 PRO A O 1
ATOM 773 N N . LEU A 1 98 ? -2.338 3.458 -11.804 1.00 69.38 98 LEU A N 1
ATOM 774 C CA . LEU A 1 98 ? -1.614 3.117 -10.571 1.00 69.38 98 LEU A CA 1
ATOM 775 C C . LEU A 1 98 ? -0.882 4.322 -9.962 1.00 69.38 98 LEU A C 1
ATOM 777 O O . LEU A 1 98 ? -0.752 4.398 -8.741 1.00 69.38 98 LEU A O 1
ATOM 781 N N . LEU A 1 99 ? -0.425 5.274 -10.785 1.00 72.25 99 LEU A N 1
ATOM 782 C CA . LEU A 1 99 ? 0.202 6.506 -10.293 1.00 72.25 99 LEU A CA 1
ATOM 783 C C . LEU A 1 99 ? -0.812 7.417 -9.590 1.00 72.25 99 LEU A C 1
ATOM 785 O O . LEU A 1 99 ? -0.482 8.026 -8.575 1.00 72.25 99 LEU A O 1
ATOM 789 N N . ASP A 1 100 ? -2.046 7.470 -10.089 1.00 72.94 100 ASP A N 1
ATOM 790 C CA . ASP A 1 100 ? -3.130 8.239 -9.468 1.00 72.94 100 ASP A CA 1
ATOM 791 C C . ASP A 1 100 ? -3.605 7.570 -8.163 1.00 72.94 100 ASP A C 1
ATOM 793 O O . ASP A 1 100 ? -3.762 8.211 -7.120 1.00 72.94 100 ASP A O 1
ATOM 797 N N . LEU A 1 101 ? -3.683 6.234 -8.163 1.00 72.69 101 LEU A N 1
ATOM 798 C CA . LEU A 1 101 ? -3.949 5.448 -6.958 1.00 72.69 101 LEU A CA 1
ATOM 799 C C . LEU A 1 101 ? -2.867 5.639 -5.885 1.00 72.69 101 LEU A C 1
ATOM 801 O O . LEU A 1 101 ? -3.185 5.652 -4.698 1.00 72.69 101 LEU A O 1
ATOM 805 N N . PHE A 1 102 ? -1.601 5.819 -6.272 1.00 79.50 102 PHE A N 1
ATOM 806 C CA . PHE A 1 102 ? -0.519 6.089 -5.325 1.00 79.50 102 PHE A CA 1
ATOM 807 C C . PHE A 1 102 ? -0.750 7.395 -4.558 1.00 79.50 102 PHE A C 1
ATOM 809 O O . PHE A 1 102 ? -0.538 7.436 -3.348 1.00 79.50 102 PHE A O 1
ATOM 816 N N . VAL A 1 103 ? -1.234 8.443 -5.234 1.00 79.50 103 VAL A N 1
ATOM 817 C CA . VAL A 1 103 ? -1.580 9.719 -4.590 1.00 79.50 103 VAL A CA 1
ATOM 818 C C . VAL A 1 103 ? -2.725 9.520 -3.598 1.00 79.50 103 VAL A C 1
ATOM 820 O O . VAL A 1 103 ? -2.619 9.954 -2.450 1.00 79.50 103 VAL A O 1
ATOM 823 N N . PHE A 1 104 ? -3.776 8.799 -3.994 1.00 80.81 104 PHE A N 1
ATOM 824 C CA . PHE A 1 104 ? -4.895 8.480 -3.104 1.00 80.81 104 PHE A CA 1
ATOM 825 C C . PHE A 1 104 ? -4.454 7.635 -1.896 1.00 80.81 104 PHE A C 1
ATOM 827 O O . PHE A 1 104 ? -4.845 7.910 -0.762 1.00 80.81 104 PHE A O 1
ATOM 834 N N . GLY A 1 105 ? -3.574 6.656 -2.117 1.00 82.62 105 GLY A N 1
ATOM 835 C CA . GLY A 1 105 ? -2.981 5.824 -1.071 1.00 82.62 105 GLY A CA 1
ATOM 836 C C . GLY A 1 105 ? -2.102 6.616 -0.102 1.00 82.62 105 GLY A C 1
ATOM 837 O O . GLY A 1 105 ? -2.128 6.353 1.098 1.00 82.62 105 GLY A O 1
ATOM 838 N N . LEU A 1 106 ? -1.374 7.626 -0.585 1.00 85.44 106 LEU A N 1
ATOM 839 C CA . LEU A 1 106 ? -0.573 8.518 0.256 1.00 85.44 106 LEU A CA 1
ATOM 840 C C . LEU A 1 106 ? -1.473 9.394 1.138 1.00 85.44 106 LEU A C 1
ATOM 842 O O . LEU A 1 106 ? -1.207 9.537 2.328 1.00 85.44 106 LEU A O 1
ATOM 846 N N . ILE A 1 107 ? -2.569 9.920 0.582 1.00 88.38 107 ILE A N 1
ATOM 847 C CA . ILE A 1 107 ? -3.566 10.698 1.333 1.00 88.38 107 ILE A CA 1
ATOM 848 C C . ILE A 1 107 ? -4.243 9.821 2.394 1.00 88.38 107 ILE A C 1
ATOM 850 O O . ILE A 1 107 ? -4.310 10.216 3.556 1.00 88.38 107 ILE A O 1
ATOM 854 N N . GLY A 1 108 ? -4.690 8.617 2.024 1.00 84.25 108 GLY A N 1
ATOM 855 C CA . GLY A 1 108 ? -5.304 7.666 2.954 1.00 84.25 108 GLY A CA 1
ATOM 856 C C . GLY A 1 108 ? -4.345 7.206 4.057 1.00 84.25 108 GLY A C 1
ATOM 857 O O . GLY A 1 108 ? -4.707 7.207 5.231 1.00 84.25 108 GLY A O 1
ATOM 858 N N . GLY A 1 109 ? -3.094 6.892 3.708 1.00 84.62 109 GLY A N 1
ATOM 859 C CA . GLY A 1 109 ? -2.054 6.516 4.667 1.00 84.62 109 GLY A CA 1
ATOM 860 C C . GLY A 1 109 ? -1.664 7.660 5.608 1.00 84.62 109 GLY A C 1
ATOM 861 O O . GLY A 1 109 ? -1.487 7.442 6.809 1.00 84.62 109 GLY A O 1
ATOM 862 N N . ALA A 1 110 ? -1.581 8.891 5.097 1.00 88.56 110 ALA A N 1
ATOM 863 C CA . ALA A 1 110 ? -1.344 10.077 5.913 1.00 88.56 110 ALA A CA 1
ATOM 864 C C . ALA A 1 110 ? -2.510 10.346 6.874 1.00 88.56 110 ALA A C 1
ATOM 866 O O . ALA A 1 110 ? -2.268 10.625 8.046 1.00 88.56 110 ALA A O 1
ATOM 867 N N . ALA A 1 111 ? -3.756 10.208 6.410 1.00 87.25 111 ALA A N 1
ATOM 868 C CA . ALA A 1 111 ? -4.942 10.349 7.249 1.00 87.25 111 ALA A CA 1
ATOM 869 C C . ALA A 1 111 ? -4.976 9.295 8.367 1.00 87.25 111 ALA A C 1
ATOM 871 O O . ALA A 1 111 ? -5.152 9.656 9.526 1.00 87.25 111 ALA A O 1
ATOM 872 N N . ALA A 1 112 ? -4.716 8.021 8.054 1.00 83.88 112 ALA A N 1
ATOM 873 C CA . ALA A 1 112 ? -4.648 6.953 9.054 1.00 83.88 112 ALA A CA 1
ATOM 874 C C . ALA A 1 112 ? -3.538 7.198 10.092 1.00 83.88 112 ALA A C 1
ATOM 876 O O . ALA A 1 112 ? -3.751 7.055 11.295 1.00 83.88 112 ALA A O 1
ATOM 877 N N . THR A 1 113 ? -2.364 7.645 9.636 1.00 88.25 113 THR A N 1
ATOM 878 C CA . THR A 1 113 ? -1.249 7.996 10.529 1.00 88.25 113 THR A CA 1
ATOM 879 C C . THR A 1 113 ? -1.610 9.182 11.421 1.00 88.25 113 THR A C 1
ATOM 881 O O . THR A 1 113 ? -1.287 9.186 12.606 1.00 88.25 113 THR A O 1
ATOM 884 N N . PHE A 1 114 ? -2.304 10.183 10.877 1.00 89.00 114 PHE A N 1
ATOM 885 C CA . PHE A 1 114 ? -2.774 11.330 11.645 1.00 89.00 114 PHE A CA 1
ATOM 886 C C . PHE A 1 114 ? -3.792 10.918 12.714 1.00 89.00 114 PHE A C 1
ATOM 888 O O . PHE A 1 114 ? -3.637 11.331 13.859 1.00 89.00 114 PHE A O 1
ATOM 895 N N . SER A 1 115 ? -4.765 10.060 12.386 1.00 85.00 115 SER A N 1
ATOM 896 C CA . SER A 1 115 ? -5.717 9.510 13.361 1.00 85.00 115 SER A CA 1
ATOM 897 C C . SER A 1 115 ? -5.001 8.785 14.502 1.00 85.00 115 SER A C 1
ATOM 899 O O . SER A 1 115 ? -5.239 9.097 15.667 1.00 85.00 115 SER A O 1
ATOM 901 N N . ALA A 1 116 ? -4.032 7.921 14.181 1.00 82.81 116 ALA A N 1
ATOM 902 C CA . ALA A 1 116 ? -3.234 7.222 15.187 1.00 82.81 116 ALA A CA 1
ATOM 903 C C . ALA A 1 116 ? -2.423 8.189 16.070 1.00 82.81 116 ALA A C 1
ATOM 905 O O . ALA A 1 116 ? -2.355 8.024 17.286 1.00 82.81 116 ALA A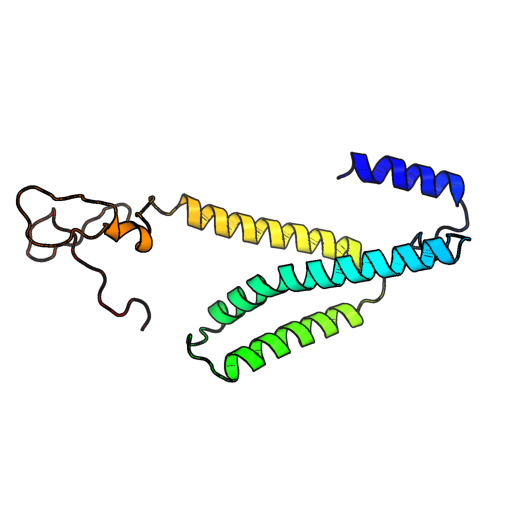 O 1
ATOM 906 N N . ILE A 1 117 ? -1.824 9.233 15.486 1.00 87.69 117 ILE A N 1
ATOM 907 C CA . ILE A 1 117 ? -1.081 10.249 16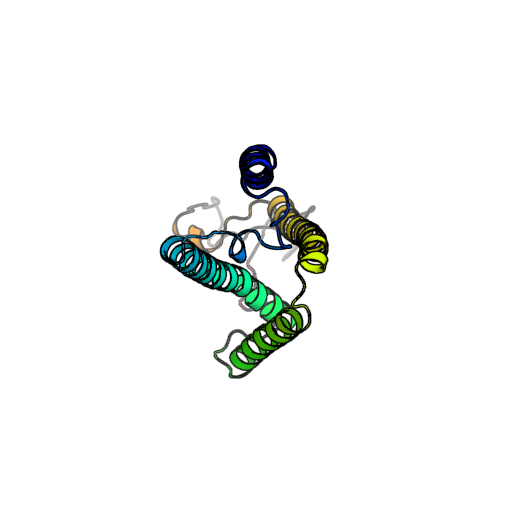.247 1.00 87.69 117 ILE A CA 1
ATOM 908 C C . ILE A 1 117 ? -2.021 11.049 17.156 1.00 87.69 117 ILE A C 1
ATOM 910 O O . ILE A 1 117 ? -1.659 11.336 18.296 1.00 87.69 117 ILE A O 1
ATOM 914 N N . VAL A 1 118 ? -3.217 11.418 16.694 1.00 82.88 118 VAL A N 1
ATOM 915 C CA . VAL A 1 118 ? -4.192 12.172 17.499 1.00 82.88 118 VAL A CA 1
ATOM 916 C C . VAL A 1 118 ? -4.688 11.339 18.676 1.00 82.88 118 VAL A C 1
ATOM 918 O O . VAL A 1 118 ? -4.772 11.851 19.793 1.00 82.88 118 VAL A O 1
ATOM 921 N N . GLU A 1 119 ? -4.944 10.050 18.476 1.00 75.31 119 GLU A N 1
ATOM 922 C CA . GLU A 1 119 ? -5.284 9.138 19.570 1.00 75.31 119 GLU A CA 1
ATOM 923 C C . GLU A 1 119 ? -4.127 9.012 20.567 1.00 75.31 119 GLU A C 1
ATOM 925 O O . GLU A 1 119 ? -4.314 9.229 21.763 1.00 75.31 119 GLU A O 1
ATOM 930 N N . LEU A 1 120 ? -2.899 8.791 20.088 1.00 78.50 120 LEU A N 1
ATOM 931 C CA . LEU A 1 120 ? -1.719 8.697 20.953 1.00 78.50 120 LEU A CA 1
ATOM 932 C C . LEU A 1 120 ? -1.438 9.994 21.732 1.00 78.50 120 LEU A C 1
ATOM 934 O O . LEU A 1 120 ? -1.048 9.934 22.895 1.00 78.50 120 LEU A O 1
ATOM 938 N N . THR A 1 121 ? -1.639 11.165 21.124 1.00 78.50 121 THR A N 1
ATOM 939 C CA . THR A 1 121 ? -1.320 12.474 21.734 1.00 78.50 121 THR A CA 1
ATOM 940 C C . THR A 1 121 ? -2.429 13.035 22.625 1.00 78.50 121 THR A C 1
ATOM 942 O O . THR A 1 121 ? -2.131 13.793 23.547 1.00 78.50 121 THR A O 1
ATOM 945 N N . SER A 1 122 ? -3.695 12.675 22.384 1.00 65.56 122 SER A N 1
ATOM 946 C CA . SER A 1 122 ? -4.834 13.089 23.221 1.00 65.56 122 SER A CA 1
ATOM 947 C C . SER A 1 122 ? -5.030 12.207 24.457 1.00 65.56 122 SER A C 1
ATOM 949 O O . SER A 1 122 ? -5.678 12.629 25.421 1.00 65.56 122 SER A O 1
ATOM 951 N N . THR A 1 123 ? -4.429 11.013 24.485 1.00 58.12 123 THR A N 1
ATOM 952 C CA . THR A 1 123 ? -4.338 10.238 25.723 1.00 58.12 123 THR A CA 1
ATOM 953 C C . THR A 1 123 ? -3.358 10.912 26.685 1.00 58.12 123 THR A C 1
ATOM 955 O O . THR A 1 123 ? -2.176 11.086 26.400 1.00 58.12 123 THR A O 1
ATOM 958 N N . ASN A 1 124 ? -3.833 11.290 27.876 1.00 51.34 124 ASN A N 1
ATOM 959 C CA . ASN A 1 124 ? -2.917 11.465 29.003 1.00 51.34 124 ASN A CA 1
ATOM 960 C C . ASN A 1 124 ? -2.230 10.110 29.195 1.00 51.34 124 ASN A C 1
ATOM 962 O O . ASN A 1 124 ? -2.949 9.116 29.202 1.00 51.34 124 ASN A O 1
ATOM 966 N N . PHE A 1 125 ? -0.894 10.058 29.305 1.00 47.50 125 PHE A N 1
ATOM 967 C CA . PHE A 1 125 ? -0.108 8.826 29.488 1.00 47.50 125 PHE A CA 1
ATOM 968 C C . PHE A 1 125 ? -0.555 8.067 30.751 1.00 47.50 125 PHE A C 1
ATOM 970 O O . PHE A 1 125 ? 0.066 8.128 31.813 1.00 47.50 125 PHE A O 1
ATOM 977 N N . LEU A 1 126 ? -1.679 7.372 30.648 1.00 53.31 126 LEU A N 1
ATOM 978 C CA . LEU A 1 126 ? -2.200 6.466 31.644 1.00 53.31 126 LEU A CA 1
ATOM 979 C C . LEU A 1 126 ? -1.380 5.203 31.456 1.00 53.31 126 LEU A C 1
ATOM 981 O O . LEU A 1 126 ? -1.281 4.652 30.358 1.00 53.31 126 LEU A O 1
ATOM 985 N N . LEU A 1 127 ? -0.701 4.819 32.526 1.00 54.62 127 LEU A N 1
ATOM 986 C CA . LEU A 1 127 ? 0.242 3.723 32.505 1.00 54.62 127 LEU A CA 1
ATOM 987 C C . LEU A 1 127 ? -0.457 2.457 31.968 1.00 54.62 127 LEU A C 1
ATOM 989 O O . LEU A 1 127 ? -1.517 2.096 32.491 1.00 54.62 127 LEU A O 1
ATOM 993 N N . PRO A 1 128 ? 0.090 1.773 30.948 1.00 53.84 128 PRO A N 1
ATOM 994 C CA . PRO A 1 128 ? -0.578 0.616 30.374 1.00 53.84 128 PRO A CA 1
ATOM 995 C C . PRO A 1 128 ? -0.691 -0.509 31.414 1.00 53.84 128 PRO A C 1
ATOM 997 O O . PRO A 1 128 ? 0.225 -0.752 32.199 1.00 53.84 128 PRO A O 1
ATOM 1000 N N . CYS A 1 129 ? -1.816 -1.227 31.436 1.00 53.84 129 CYS A N 1
ATOM 1001 C CA . CYS A 1 129 ? -2.139 -2.169 32.517 1.00 53.84 129 CYS A CA 1
ATOM 1002 C C . CYS A 1 129 ? -1.089 -3.278 32.728 1.0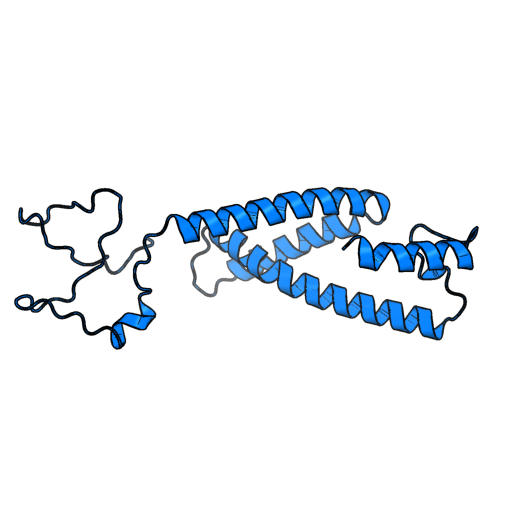0 53.84 129 CYS A C 1
ATOM 1004 O O . CYS A 1 129 ? -0.975 -3.807 33.834 1.00 53.84 129 CYS A O 1
ATOM 1006 N N . TYR A 1 130 ? -0.287 -3.605 31.708 1.00 59.16 130 TYR A N 1
ATOM 1007 C CA . TYR A 1 130 ? 0.735 -4.654 31.776 1.00 59.16 130 TYR A CA 1
ATOM 1008 C C . TYR A 1 130 ? 1.957 -4.297 32.642 1.00 59.16 130 TYR A C 1
ATOM 1010 O O . TYR A 1 130 ? 2.687 -5.198 33.049 1.00 59.16 130 TYR A O 1
ATOM 1018 N N . VAL A 1 131 ? 2.188 -3.016 32.962 1.00 63.91 131 VAL A N 1
ATOM 1019 C CA . VAL A 1 131 ? 3.298 -2.594 33.844 1.00 63.91 131 VAL A CA 1
ATOM 1020 C C . VAL A 1 131 ? 2.884 -2.430 35.310 1.00 63.91 131 VAL A C 1
ATOM 1022 O O . VAL A 1 131 ? 3.727 -2.172 36.170 1.00 63.91 131 VAL A O 1
ATOM 1025 N N . SER A 1 132 ? 1.600 -2.648 35.619 1.00 56.97 132 SER A N 1
ATOM 1026 C CA . SER A 1 132 ? 1.068 -2.649 36.989 1.00 56.97 132 SER A CA 1
ATOM 1027 C C . SER A 1 132 ? 1.779 -3.589 37.982 1.00 56.97 132 SER A C 1
ATOM 1029 O O . SER A 1 132 ? 1.851 -3.211 39.150 1.00 56.97 132 SER A O 1
ATOM 1031 N N . PRO A 1 133 ? 2.394 -4.731 37.593 1.00 60.78 133 PRO A N 1
ATOM 1032 C CA . PRO A 1 133 ? 3.133 -5.566 38.545 1.00 60.78 133 PRO A CA 1
ATOM 1033 C C . PRO A 1 133 ? 4.414 -4.903 39.071 1.00 60.78 133 PRO A C 1
ATOM 1035 O O . PRO A 1 133 ? 4.926 -5.292 40.118 1.00 60.78 133 PRO A O 1
ATOM 1038 N N . PHE A 1 134 ? 4.945 -3.915 38.344 1.00 57.09 134 PHE A N 1
ATOM 1039 C CA . PHE A 1 134 ? 6.254 -3.312 38.604 1.00 57.09 134 PHE A CA 1
ATOM 1040 C C . PHE A 1 134 ? 6.166 -1.879 39.150 1.00 57.09 134 PHE A C 1
ATOM 1042 O O . PHE A 1 134 ? 7.168 -1.335 39.611 1.00 57.09 134 PHE A O 1
ATOM 1049 N N . VAL A 1 135 ? 4.976 -1.266 39.151 1.00 55.25 135 VAL A N 1
ATOM 1050 C CA . VAL A 1 135 ? 4.750 0.085 39.685 1.00 55.25 135 VAL A CA 1
ATOM 1051 C C . VAL A 1 135 ? 4.137 0.022 41.083 1.00 55.25 135 VAL A C 1
ATOM 1053 O O . VAL A 1 135 ? 2.938 -0.145 41.270 1.00 55.25 135 VAL A O 1
ATOM 1056 N N . ASN A 1 136 ? 4.990 0.202 42.093 1.00 48.91 136 ASN A N 1
ATOM 1057 C CA . ASN A 1 136 ? 4.618 0.259 43.508 1.00 48.91 136 ASN A CA 1
ATOM 1058 C C . ASN A 1 136 ? 4.267 1.703 43.931 1.00 48.91 136 ASN A C 1
ATOM 1060 O O . ASN A 1 136 ? 5.051 2.391 44.583 1.00 48.91 136 ASN A O 1
ATOM 1064 N N . LYS A 1 137 ? 3.088 2.203 43.545 1.00 47.78 137 LYS A N 1
ATOM 1065 C CA . LYS A 1 137 ? 2.551 3.484 44.048 1.00 47.78 137 LYS A CA 1
ATOM 1066 C C . LYS A 1 137 ? 1.570 3.210 45.194 1.00 47.78 137 LYS A C 1
ATOM 1068 O O . LYS A 1 137 ? 0.375 3.071 44.965 1.00 47.78 137 LYS A O 1
ATOM 1073 N N . LYS A 1 138 ? 2.070 3.134 46.432 1.00 43.53 138 LYS A N 1
ATOM 1074 C CA . LYS A 1 138 ? 1.238 3.015 47.643 1.00 43.53 138 LYS A CA 1
ATOM 1075 C C . LYS A 1 138 ? 1.009 4.402 48.257 1.00 43.53 138 LYS A C 1
ATOM 1077 O O . LYS A 1 138 ? 1.961 5.028 48.715 1.00 43.53 138 LYS A O 1
ATOM 1082 N N . HIS A 1 139 ? -0.232 4.894 48.254 1.00 45.09 139 HIS A N 1
ATOM 1083 C CA . HIS A 1 139 ? -0.620 6.088 49.019 1.00 45.09 139 HIS A CA 1
ATOM 1084 C C . HIS A 1 139 ? -0.761 5.700 50.508 1.00 45.09 139 HIS A C 1
ATOM 1086 O O . HIS A 1 139 ? -1.243 4.600 50.787 1.00 45.09 139 HIS A O 1
ATOM 1092 N N . PRO A 1 140 ? -0.334 6.534 51.478 1.00 42.53 140 PRO A N 1
ATOM 1093 C CA . PRO A 1 140 ? -0.088 6.104 52.859 1.00 42.53 140 PRO A CA 1
ATOM 1094 C C . PRO A 1 140 ? -1.328 5.744 53.697 1.00 42.53 140 PRO A C 1
ATOM 1096 O O . PRO A 1 140 ? -1.172 5.529 54.894 1.00 42.53 140 PRO A O 1
ATOM 1099 N N . ASN A 1 141 ? -2.535 5.648 53.124 1.00 44.91 141 ASN A N 1
ATOM 1100 C CA . ASN A 1 141 ? -3.733 5.330 53.911 1.00 44.91 141 ASN A CA 1
ATOM 1101 C C . ASN A 1 141 ? -4.836 4.517 53.209 1.00 44.91 141 ASN A C 1
ATOM 1103 O O . ASN A 1 141 ? -5.925 4.408 53.761 1.00 44.91 141 ASN A O 1
ATOM 1107 N N . ASP A 1 142 ? -4.573 3.912 52.046 1.00 44.59 142 ASP A N 1
ATOM 1108 C CA . ASP A 1 142 ? -5.562 3.066 51.364 1.00 44.59 142 ASP A CA 1
ATOM 1109 C C . ASP A 1 142 ? -5.049 1.629 51.190 1.00 44.59 142 ASP A C 1
ATOM 1111 O O . ASP A 1 142 ? -3.961 1.381 50.668 1.00 44.59 142 ASP A O 1
ATOM 1115 N N . ASN A 1 143 ? -5.869 0.665 51.619 1.00 44.53 143 ASN A N 1
ATOM 1116 C CA . ASN A 1 143 ? -5.660 -0.775 51.417 1.00 44.53 143 ASN A CA 1
ATOM 1117 C C . ASN A 1 143 ? -6.191 -1.260 50.049 1.00 44.53 143 ASN A C 1
ATOM 1119 O O . ASN A 1 143 ? -6.333 -2.462 49.834 1.00 44.53 143 ASN A O 1
ATOM 1123 N N . GLY A 1 144 ? -6.518 -0.338 49.138 1.00 47.06 144 GLY A N 1
ATOM 1124 C CA . GLY A 1 144 ? -7.048 -0.613 47.801 1.00 47.06 144 GLY A CA 1
ATOM 1125 C C . GLY A 1 144 ? -6.116 -0.111 46.698 1.00 47.06 144 GLY A C 1
ATOM 1126 O O . GLY A 1 144 ? -5.449 0.911 46.851 1.00 47.06 144 GLY A O 1
ATOM 1127 N N . ALA A 1 145 ? -6.062 -0.841 45.583 1.00 42.72 145 ALA A N 1
ATOM 1128 C CA . ALA A 1 145 ? -5.303 -0.452 44.398 1.00 42.72 145 ALA A CA 1
ATOM 1129 C C . ALA A 1 145 ? -5.931 0.798 43.754 1.00 42.72 145 ALA A C 1
ATOM 1131 O O . ALA A 1 145 ? -7.096 0.777 43.356 1.00 42.72 145 ALA A O 1
ATOM 1132 N N . SER A 1 146 ? -5.162 1.885 43.672 1.00 44.28 146 SER A N 1
ATOM 1133 C CA . SER A 1 146 ? -5.568 3.134 43.026 1.00 44.28 146 SER A CA 1
ATOM 1134 C C . SER A 1 146 ? -5.747 2.930 41.519 1.00 44.28 146 SER A C 1
ATOM 1136 O O . SER A 1 146 ? -4.901 2.316 40.865 1.00 44.28 146 SER A O 1
ATOM 1138 N N . VAL A 1 147 ? -6.850 3.435 40.955 1.00 50.38 147 VAL A N 1
ATOM 1139 C CA . VAL A 1 147 ? -7.118 3.344 39.510 1.00 50.38 147 VAL A CA 1
ATOM 1140 C C . VAL A 1 147 ? -7.069 4.723 38.873 1.00 50.38 147 VAL A C 1
ATOM 1142 O O . VAL A 1 147 ? -7.485 5.720 39.453 1.00 50.38 147 VAL A O 1
ATOM 1145 N N . TYR A 1 148 ? -6.483 4.760 37.684 1.00 50.06 148 TYR A N 1
ATOM 1146 C CA . TYR A 1 148 ? -6.149 5.948 36.920 1.00 50.06 148 TYR A CA 1
ATOM 1147 C C . TYR A 1 148 ? -7.393 6.737 36.473 1.00 50.06 148 TYR A C 1
ATOM 1149 O O . TYR A 1 148 ? -8.291 6.190 35.837 1.00 50.06 148 TYR A O 1
ATOM 1157 N N . CYS A 1 149 ? -7.430 8.036 36.777 1.00 49.94 149 CYS A N 1
ATOM 1158 C CA . CYS A 1 149 ? -8.519 8.945 36.414 1.00 49.94 149 CYS A CA 1
ATOM 1159 C C . CYS A 1 149 ? -8.324 9.480 34.974 1.00 49.94 149 CYS A C 1
ATOM 1161 O O . CYS A 1 149 ? -7.279 10.068 34.681 1.00 49.94 149 CYS A O 1
ATOM 1163 N N . CYS A 1 150 ? -9.318 9.337 34.087 1.00 49.16 150 CYS A N 1
ATOM 1164 C CA . CYS A 1 150 ? -9.273 9.834 32.700 1.00 49.16 150 CYS A CA 1
ATOM 1165 C C . CYS A 1 150 ? -10.344 10.921 32.447 1.00 49.16 150 CYS A C 1
ATOM 1167 O O . CYS A 1 150 ? -11.493 10.751 32.851 1.00 49.16 150 CYS A O 1
ATOM 1169 N N . GLY A 1 151 ? -9.967 12.032 31.794 1.00 45.72 151 GLY A N 1
ATOM 1170 C CA . GLY A 1 151 ? -10.843 13.151 31.391 1.00 45.72 151 GLY A CA 1
ATOM 1171 C C . GLY A 1 151 ? -10.338 14.543 31.834 1.00 45.72 151 GLY A C 1
ATOM 1172 O O . GLY A 1 151 ? -9.581 14.622 32.799 1.00 45.72 151 GLY A O 1
ATOM 1173 N N . PRO A 1 152 ? -10.757 15.653 31.183 1.00 41.66 152 PRO A N 1
ATOM 1174 C CA . PRO A 1 152 ? -10.261 17.015 31.460 1.00 41.66 152 PRO A CA 1
ATOM 1175 C C . PRO A 1 152 ? -10.605 17.565 32.857 1.00 41.66 152 PRO A C 1
ATOM 1177 O O . PRO A 1 152 ? -9.990 18.536 33.285 1.00 41.66 152 PRO A O 1
ATOM 1180 N N . TYR A 1 153 ? -11.548 16.944 33.578 1.00 50.06 153 TYR A N 1
ATOM 1181 C CA . TYR A 1 153 ? -11.951 17.368 34.927 1.00 50.06 153 TYR A CA 1
ATOM 1182 C C . TYR A 1 153 ? -11.800 16.292 36.015 1.00 50.06 153 TYR A C 1
ATOM 1184 O O . TYR A 1 153 ? -12.064 16.604 37.169 1.00 50.06 153 TYR A O 1
ATOM 1192 N N . GLN A 1 154 ? -11.392 15.056 35.677 1.00 53.12 154 GLN A N 1
ATOM 1193 C CA . GLN A 1 154 ? -11.114 13.940 36.612 1.00 53.12 154 GLN A CA 1
ATOM 1194 C C . GLN A 1 154 ? -12.069 13.814 37.829 1.00 53.12 154 GLN A C 1
ATOM 1196 O O . GLN A 1 154 ? -11.625 13.489 38.926 1.00 53.12 154 GLN A O 1
ATOM 1201 N N . ASN A 1 155 ? -13.374 14.066 37.664 1.00 41.50 155 ASN A N 1
ATOM 1202 C CA . ASN A 1 155 ? -14.310 14.167 38.787 1.00 41.50 155 ASN A CA 1
ATOM 1203 C C . ASN A 1 155 ? -15.496 13.214 38.602 1.00 41.50 155 ASN A C 1
ATOM 1205 O O . ASN A 1 155 ? -16.393 13.474 37.802 1.00 41.50 155 ASN A O 1
ATOM 1209 N N . LEU A 1 156 ? -15.495 12.110 39.346 1.00 46.84 156 LEU A N 1
ATOM 1210 C CA . LEU A 1 156 ? -16.675 11.282 39.578 1.00 46.84 156 LEU A CA 1
ATOM 1211 C C . LEU A 1 156 ? -16.763 11.016 41.079 1.00 46.84 156 LEU A C 1
ATOM 1213 O O . LEU A 1 156 ? -15.936 10.320 41.662 1.00 46.84 156 LEU A O 1
ATOM 1217 N N . THR A 1 157 ? -17.774 11.605 41.707 1.00 39.62 157 THR A N 1
ATOM 1218 C CA . THR A 1 157 ? -18.117 11.412 43.111 1.00 39.62 157 THR A CA 1
ATOM 1219 C C . THR A 1 157 ? -18.700 10.019 43.315 1.00 39.62 157 THR A C 1
ATOM 1221 O O . THR A 1 157 ? -19.875 9.779 43.051 1.00 39.62 157 THR A O 1
ATOM 1224 N N . HIS A 1 158 ? -17.909 9.099 43.861 1.00 38.47 158 HIS A N 1
ATOM 1225 C CA . HIS A 1 158 ? -18.459 7.940 44.556 1.00 38.47 158 HIS A CA 1
ATOM 1226 C C . HIS A 1 158 ? -18.273 8.155 46.064 1.00 38.47 158 HIS A C 1
ATOM 1228 O O . HIS A 1 158 ? -17.165 8.405 46.529 1.00 38.47 158 HIS A O 1
ATOM 1234 N N . ASN A 1 159 ? -19.374 8.130 46.821 1.00 43.66 159 ASN A N 1
ATOM 1235 C CA . ASN A 1 159 ? -19.446 8.403 48.268 1.00 43.66 159 ASN A CA 1
ATOM 1236 C C . ASN A 1 159 ? -19.104 9.828 48.757 1.00 43.66 159 ASN A C 1
ATOM 1238 O O . ASN A 1 159 ? -18.872 10.025 49.947 1.00 43.66 159 ASN A O 1
ATOM 1242 N N . GLY A 1 160 ? -19.135 10.847 47.892 1.00 49.94 160 GLY A N 1
ATOM 1243 C CA . GLY A 1 160 ? -19.044 12.249 48.336 1.00 49.94 160 GLY A CA 1
ATOM 1244 C C . GLY A 1 160 ? -17.653 12.704 48.800 1.00 49.94 160 GLY A C 1
ATOM 1245 O O . GLY A 1 160 ? -17.525 13.785 49.369 1.00 49.94 160 GLY A O 1
ATOM 1246 N N . LEU A 1 161 ? -16.608 11.918 48.528 1.00 48.19 161 LEU A N 1
ATOM 1247 C CA . LEU A 1 161 ? -15.212 12.296 48.744 1.00 48.19 161 LEU A CA 1
ATOM 1248 C C . LEU A 1 161 ? -14.559 12.571 47.383 1.00 48.19 161 LEU A C 1
ATOM 1250 O O . LEU A 1 161 ? -14.365 11.670 46.575 1.00 48.19 161 LEU A O 1
ATOM 1254 N N . ILE A 1 162 ? -14.230 13.837 47.132 1.00 48.47 162 ILE A N 1
ATOM 1255 C CA . ILE A 1 162 ? -13.773 14.400 45.844 1.00 48.47 162 ILE A CA 1
ATOM 1256 C C . ILE A 1 162 ? -12.411 13.886 45.324 1.00 48.47 162 ILE A C 1
ATOM 1258 O O . ILE A 1 162 ? -11.946 14.355 44.292 1.00 48.47 162 ILE A O 1
ATOM 1262 N N . ASN A 1 163 ? -11.769 12.931 46.008 1.00 47.62 163 ASN A N 1
ATOM 1263 C CA . ASN A 1 163 ? -10.352 12.599 45.803 1.00 47.62 163 ASN A CA 1
ATOM 1264 C C . ASN A 1 163 ? -10.055 11.094 45.613 1.00 47.62 163 ASN A C 1
ATOM 1266 O O . ASN A 1 163 ? -8.896 10.699 45.730 1.00 47.62 163 ASN A O 1
ATOM 1270 N N . GLN A 1 164 ? -11.052 10.233 45.368 1.00 48.19 164 GLN A N 1
ATOM 1271 C CA . GLN A 1 164 ? -10.832 8.779 45.271 1.00 48.19 164 GLN A CA 1
ATOM 1272 C C . GLN A 1 164 ? -11.282 8.205 43.917 1.00 48.19 164 GLN A C 1
ATOM 1274 O O . GLN A 1 164 ? -12.473 8.104 43.637 1.00 48.19 164 GLN A O 1
ATOM 1279 N N . CYS A 1 165 ? -10.314 7.791 43.089 1.00 49.50 165 CYS A N 1
ATOM 1280 C CA . CYS A 1 165 ? -10.534 7.060 41.834 1.00 49.50 165 CYS A CA 1
ATOM 1281 C C . CYS A 1 165 ? -10.434 5.535 42.073 1.00 49.50 165 CYS A C 1
ATOM 1283 O O . CYS A 1 165 ? -9.428 5.048 42.597 1.00 49.50 165 CYS A O 1
ATOM 1285 N N . VAL A 1 166 ? -11.477 4.781 41.692 1.00 50.00 166 VAL A N 1
ATOM 1286 C CA . VAL A 1 166 ? -11.627 3.312 41.873 1.00 50.00 166 VAL A CA 1
ATOM 1287 C C . VAL A 1 166 ? -12.116 2.656 40.550 1.00 50.00 166 VAL A C 1
ATOM 1289 O O . VAL A 1 166 ? -12.364 3.391 39.595 1.00 50.00 166 VAL A O 1
ATOM 1292 N N . PRO A 1 167 ? -12.162 1.312 40.386 1.00 42.94 167 PRO A N 1
ATOM 1293 C CA . PRO A 1 167 ? -11.673 0.614 39.198 1.00 42.94 167 PRO A CA 1
ATOM 1294 C C . PRO A 1 167 ? -12.676 0.533 38.052 1.00 42.94 167 PRO A C 1
ATOM 1296 O O . PRO A 1 167 ? -13.888 0.545 38.261 1.00 42.94 167 PRO A O 1
ATOM 1299 N N . MET A 1 168 ? -12.150 0.314 36.844 1.00 38.97 168 MET A N 1
ATOM 1300 C CA . MET A 1 168 ? -12.940 -0.136 35.698 1.00 38.97 168 MET A CA 1
ATOM 1301 C C . MET A 1 168 ? -13.601 -1.494 36.027 1.00 38.97 168 MET A C 1
ATOM 1303 O O . MET A 1 168 ? -12.903 -2.405 36.487 1.00 38.97 168 MET A O 1
ATOM 1307 N N . PRO A 1 169 ? -14.919 -1.660 35.817 1.00 44.12 169 PRO A N 1
ATOM 1308 C CA . PRO A 1 169 ? -15.599 -2.935 36.026 1.00 44.12 169 PRO A CA 1
ATOM 1309 C C . PRO A 1 169 ? -15.075 -4.010 35.061 1.00 44.12 169 PRO A C 1
ATOM 1311 O O . PRO A 1 169 ? -14.601 -3.711 33.967 1.00 44.12 169 PRO A O 1
ATOM 1314 N N . SER A 1 170 ? -15.198 -5.283 35.450 1.00 44.78 170 SER A N 1
ATOM 1315 C CA . SER A 1 170 ? -14.657 -6.477 34.767 1.00 44.78 170 SER A CA 1
ATOM 1316 C C . SER A 1 170 ? -15.206 -6.766 33.355 1.00 44.78 170 SER A C 1
ATOM 1318 O O . SER A 1 170 ? -14.939 -7.830 32.798 1.00 44.78 170 SER A O 1
ATOM 1320 N N . LYS A 1 171 ? -15.952 -5.830 32.757 1.00 41.59 171 LYS A N 1
ATOM 1321 C CA . LYS A 1 171 ? -16.395 -5.842 31.359 1.00 41.59 171 LYS A CA 1
ATOM 1322 C C . LYS A 1 171 ? -16.349 -4.414 30.797 1.00 41.59 171 LYS A C 1
ATOM 1324 O O . LYS A 1 171 ? -17.310 -3.676 30.984 1.00 41.59 171 LYS A O 1
ATOM 1329 N N . PRO A 1 172 ? -15.262 -4.011 30.118 1.00 44.34 172 PRO A N 1
ATOM 1330 C CA . PRO A 1 172 ? -15.214 -2.723 29.428 1.00 44.34 172 PRO A CA 1
ATOM 1331 C C . PRO A 1 172 ? -15.877 -2.751 28.038 1.00 44.34 172 PRO A C 1
ATOM 1333 O O . PRO A 1 172 ? -16.040 -1.700 27.434 1.00 44.34 172 PRO A O 1
ATOM 1336 N N . PHE A 1 173 ? -16.267 -3.933 27.540 1.00 43.34 173 PHE A N 1
ATOM 1337 C CA . PHE A 1 173 ? -16.838 -4.134 26.201 1.00 43.34 173 PHE A CA 1
ATOM 1338 C C . PHE A 1 173 ? -17.986 -5.158 26.216 1.00 43.34 173 PHE A C 1
ATOM 1340 O O . PHE A 1 173 ? -17.872 -6.254 25.665 1.00 43.34 173 PHE A O 1
ATOM 1347 N N . TYR A 1 174 ? -19.072 -4.813 26.904 1.00 37.38 174 TYR A N 1
ATOM 1348 C CA . TYR A 1 174 ? -20.425 -5.292 26.606 1.00 37.38 174 TYR A CA 1
ATOM 1349 C C . TYR A 1 174 ? -21.387 -4.118 26.735 1.00 37.38 174 TYR A C 1
ATOM 1351 O O . TYR A 1 174 ? -21.204 -3.348 27.705 1.00 37.38 174 TYR A O 1
#

Radius of gyration: 26.58 Å; chains: 1; bounding box: 41×36×82 Å